Protein AF-A0A2W4MET9-F1 (afdb_monomer)

Solvent-accessible surface area (backbone atoms only — not comparable to full-atom values): 4661 Å² total; per-residue (Å²): 114,75,48,81,54,99,92,43,78,48,60,69,79,72,61,58,68,64,73,71,41,43,71,57,57,50,52,51,51,53,49,48,54,50,20,64,77,71,75,48,81,60,98,70,54,70,68,57,52,49,53,53,49,50,51,53,52,30,50,54,49,18,67,74,70,76,44,93,53,61,71,76,79,78,109

Foldseek 3Di:
DWDQDPVGIDDDPDPPPCVVCVVVVVVQVVQVVVCVVVVHDGPDDPVNVVVVVLVVVQVVVCVVVVHHGDSVVVD

Secondary structure (DSSP, 8-state):
-EEEETTEEEEPPPP-HHHHHHHHHHHHHHHHHHHHHHT---SS-HHHHHHHHHHHHHHHHHHHHTS---GGGG-

Mean predicted aligned error: 8.0 Å

Radius of gyration: 19.2 Å; Cα contacts (8 Å, |Δi|>4): 34; chains: 1; bounding box: 40×37×44 Å

pLDDT: mean 90.26, std 11.34, range [57.47, 98.62]

Structure (mmCIF, N/CA/C/O backbone):
data_AF-A0A2W4MET9-F1
#
_entry.id   AF-A0A2W4MET9-F1
#
loop_
_atom_site.group_PDB
_atom_site.id
_atom_site.type_symbol
_atom_site.label_atom_id
_atom_site.label_alt_id
_atom_site.label_comp_id
_atom_site.label_asym_id
_atom_site.label_entity_id
_atom_site.label_seq_id
_atom_site.pdbx_PDB_ins_code
_atom_site.Cartn_x
_atom_site.Cartn_y
_atom_site.Cartn_z
_atom_site.occupancy
_atom_site.B_iso_or_equiv
_atom_site.auth_seq_id
_atom_site.auth_comp_id
_atom_site.auth_asym_id
_atom_site.auth_atom_id
_atom_site.pdbx_PDB_model_num
ATOM 1 N N . MET A 1 1 ? 8.901 14.426 -18.451 1.00 57.47 1 MET A N 1
ATOM 2 C CA . MET A 1 1 ? 9.028 14.468 -19.923 1.00 57.47 1 MET A CA 1
ATOM 3 C C . MET A 1 1 ? 10.264 13.664 -20.273 1.00 57.47 1 MET A C 1
ATOM 5 O O . MET A 1 1 ? 11.289 13.909 -19.652 1.00 57.47 1 MET A O 1
ATOM 9 N N . VAL A 1 2 ? 10.153 12.678 -21.163 1.00 75.50 2 VAL A N 1
ATOM 10 C CA . VAL A 1 2 ? 11.309 11.896 -21.629 1.00 75.50 2 VAL A CA 1
ATOM 11 C C . VAL A 1 2 ? 11.751 12.477 -22.965 1.00 75.50 2 VAL A C 1
ATOM 13 O O . VAL A 1 2 ? 10.924 12.630 -23.863 1.00 75.50 2 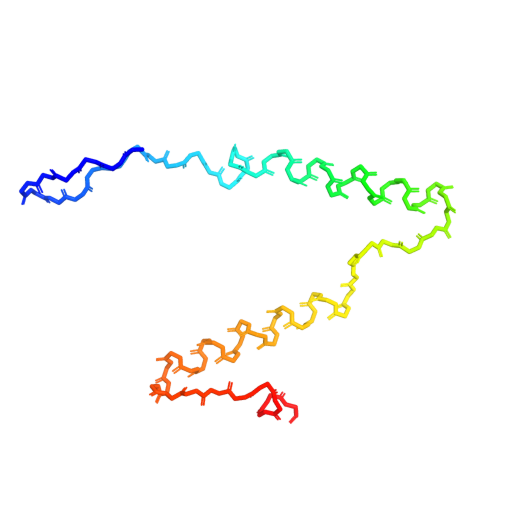VAL A O 1
ATOM 16 N N . LEU A 1 3 ? 13.032 12.813 -23.081 1.00 81.75 3 LEU A N 1
ATOM 17 C CA . LEU A 1 3 ? 13.674 13.217 -24.322 1.00 81.75 3 LEU A CA 1
ATOM 18 C C . LEU A 1 3 ? 14.465 12.022 -24.861 1.00 81.75 3 LEU A C 1
ATOM 20 O O . LEU A 1 3 ? 15.349 11.497 -24.187 1.00 81.75 3 LEU A O 1
ATOM 24 N N . LEU A 1 4 ? 14.138 11.580 -26.072 1.00 88.38 4 LEU A N 1
ATOM 25 C CA . LEU A 1 4 ? 14.871 10.514 -26.751 1.00 88.38 4 LEU A CA 1
ATOM 26 C C . LEU A 1 4 ? 16.006 11.135 -27.568 1.00 88.38 4 LEU A C 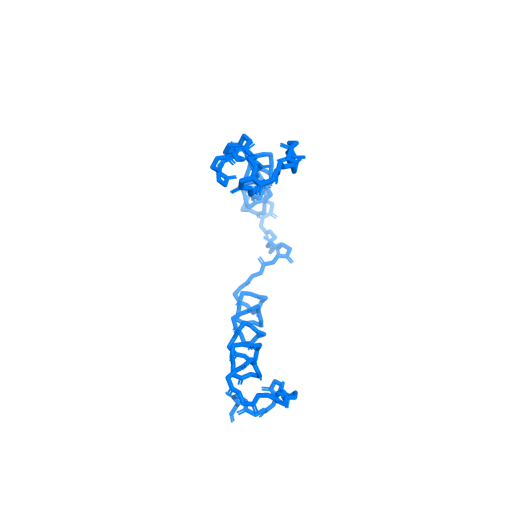1
ATOM 28 O O . LEU A 1 4 ? 15.756 11.959 -28.447 1.00 88.38 4 LEU A O 1
ATOM 32 N N . THR A 1 5 ? 17.245 10.737 -27.285 1.00 90.50 5 THR A N 1
ATOM 33 C CA . THR A 1 5 ? 18.432 11.106 -28.065 1.00 90.50 5 THR A CA 1
ATOM 34 C C . THR A 1 5 ? 19.094 9.849 -28.631 1.00 90.50 5 THR A C 1
ATOM 36 O O . THR A 1 5 ? 18.738 8.720 -28.291 1.00 90.50 5 THR A O 1
ATOM 39 N N . ARG A 1 6 ? 20.086 10.028 -29.511 1.00 88.50 6 ARG A N 1
ATOM 40 C CA . ARG A 1 6 ? 20.872 8.910 -30.058 1.00 88.50 6 ARG A CA 1
ATOM 41 C C . ARG A 1 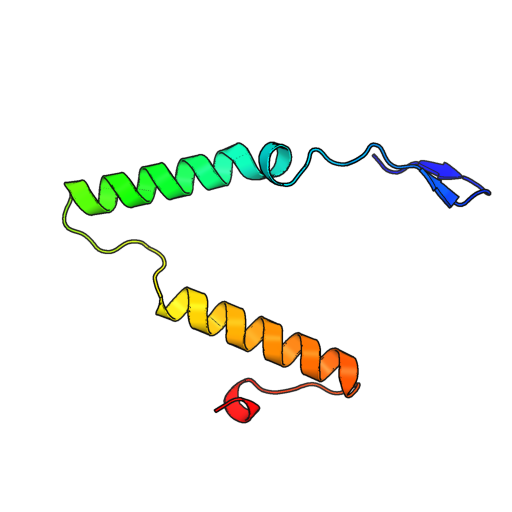6 ? 21.682 8.173 -28.975 1.00 88.50 6 ARG A C 1
ATOM 43 O O . ARG A 1 6 ? 22.042 7.020 -29.170 1.00 88.50 6 ARG A O 1
ATOM 50 N N . GLU A 1 7 ? 21.956 8.832 -27.853 1.00 87.31 7 GLU A N 1
ATOM 51 C CA . GLU A 1 7 ? 22.734 8.299 -26.726 1.00 87.31 7 GLU A CA 1
ATOM 52 C C . GLU A 1 7 ? 21.851 7.569 -25.699 1.00 87.31 7 GLU A C 1
ATOM 54 O O . GLU A 1 7 ? 22.369 6.883 -24.822 1.00 87.31 7 GLU A O 1
ATOM 59 N N . GLY A 1 8 ? 20.522 7.681 -25.816 1.00 83.19 8 GLY A N 1
ATOM 60 C CA . GLY A 1 8 ? 19.559 7.011 -24.948 1.00 83.19 8 GLY A CA 1
ATOM 61 C C . GLY A 1 8 ? 18.359 7.887 -24.592 1.00 83.19 8 GLY A C 1
ATOM 62 O O . GLY A 1 8 ? 18.092 8.917 -25.211 1.00 83.19 8 GLY A O 1
ATOM 63 N N . ALA A 1 9 ? 17.604 7.462 -23.581 1.00 84.31 9 ALA A N 1
ATOM 64 C CA . ALA A 1 9 ? 16.506 8.245 -23.030 1.00 84.31 9 ALA A CA 1
ATOM 65 C C . ALA A 1 9 ? 17.013 9.116 -21.874 1.00 84.31 9 ALA A C 1
ATOM 67 O O . ALA A 1 9 ? 17.486 8.601 -20.862 1.00 84.31 9 ALA A O 1
ATOM 68 N N . LEU A 1 10 ? 16.870 10.432 -22.010 1.00 76.75 10 LEU A N 1
ATOM 69 C CA . LEU A 1 10 ? 17.075 11.386 -20.927 1.00 76.75 10 LEU A CA 1
ATOM 70 C C . LEU A 1 10 ? 15.717 11.709 -20.306 1.00 76.75 10 LEU A C 1
ATOM 72 O O . LEU A 1 10 ? 14.777 12.109 -20.993 1.00 76.75 10 LEU A O 1
ATOM 76 N N . SER A 1 11 ? 15.602 11.530 -18.997 1.00 72.69 11 SER A N 1
ATOM 77 C CA . SER A 1 11 ? 14.409 11.889 -18.237 1.00 72.69 11 SER A CA 1
ATOM 78 C C . SER A 1 11 ? 14.816 12.760 -17.066 1.00 72.69 11 SER A C 1
ATOM 80 O O . SER A 1 11 ? 15.752 12.423 -16.346 1.00 72.69 11 SER A O 1
ATOM 82 N N . GLU A 1 12 ? 14.043 13.816 -16.822 1.00 67.75 12 GLU A N 1
ATOM 83 C CA . GLU A 1 12 ? 13.959 14.400 -15.482 1.00 67.75 12 GLU A CA 1
ATOM 84 C C . GLU A 1 12 ? 13.642 13.265 -14.494 1.00 67.75 12 GLU A C 1
ATOM 86 O O . GLU A 1 12 ? 12.708 12.490 -14.766 1.00 67.75 12 GLU A O 1
ATOM 91 N N . PRO A 1 13 ? 14.393 13.108 -13.388 1.00 65.62 13 PRO A N 1
ATOM 92 C CA . PRO A 1 13 ? 14.030 12.162 -12.348 1.00 65.62 13 PRO A CA 1
ATOM 93 C C . PRO A 1 13 ? 12.609 12.499 -11.908 1.00 65.62 13 PRO A C 1
ATOM 95 O O . PRO A 1 13 ? 12.342 13.607 -11.441 1.00 65.62 13 PRO A O 1
ATOM 98 N N . ALA A 1 14 ? 11.669 11.571 -12.103 1.00 61.88 14 ALA A N 1
ATOM 99 C CA . ALA A 1 14 ? 10.332 11.770 -11.571 1.00 61.88 14 ALA A CA 1
ATOM 100 C C . ALA A 1 14 ? 10.478 12.047 -10.067 1.00 61.88 14 ALA A C 1
ATOM 102 O O . ALA A 1 14 ? 11.260 11.341 -9.417 1.00 61.88 14 ALA A O 1
ATOM 103 N N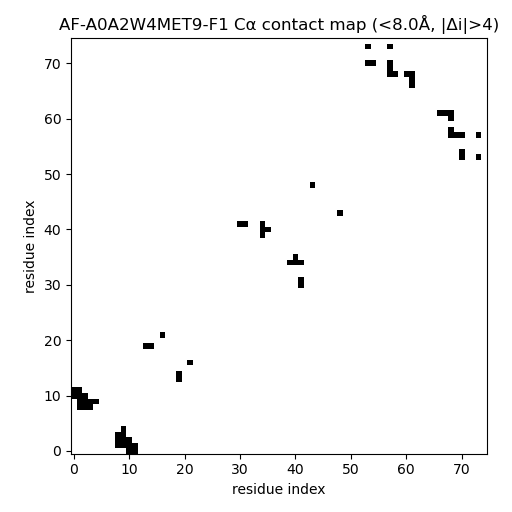 . PRO A 1 15 ? 9.774 13.051 -9.507 1.00 62.41 15 PRO A N 1
ATOM 104 C CA . PRO A 1 15 ? 9.823 13.275 -8.077 1.00 62.41 15 PRO A CA 1
ATOM 105 C C . PRO A 1 15 ? 9.541 11.942 -7.389 1.00 62.41 15 PRO A C 1
ATOM 107 O O . PRO A 1 15 ? 8.598 11.234 -7.761 1.00 62.41 15 PRO A O 1
ATOM 110 N N . TYR A 1 16 ? 10.427 11.585 -6.455 1.00 66.44 16 TYR A N 1
ATOM 111 C CA . TYR A 1 16 ? 10.367 10.365 -5.654 1.00 66.44 16 TYR A CA 1
ATOM 112 C C . TYR A 1 16 ? 8.920 10.098 -5.217 1.00 66.44 16 TYR A C 1
ATOM 114 O O . TYR A 1 16 ? 8.186 11.058 -5.011 1.00 66.44 16 TYR A O 1
ATOM 122 N N . ILE A 1 17 ? 8.501 8.834 -5.076 1.00 65.44 17 ILE A N 1
ATOM 123 C CA . ILE A 1 17 ? 7.107 8.381 -4.835 1.00 65.44 17 ILE A CA 1
ATOM 124 C C . ILE A 1 17 ? 6.259 9.366 -3.998 1.00 65.44 17 ILE A C 1
ATOM 126 O O . ILE A 1 17 ? 5.138 9.697 -4.375 1.00 65.44 17 ILE A O 1
ATOM 130 N N . GLN A 1 18 ? 6.833 9.905 -2.921 1.00 62.22 18 GLN A N 1
ATOM 131 C CA . GLN A 1 18 ? 6.282 10.962 -2.062 1.00 62.22 18 GLN A CA 1
ATOM 132 C C . GLN A 1 18 ? 5.749 12.202 -2.820 1.00 62.22 18 GLN A C 1
ATOM 134 O O . GLN A 1 18 ? 4.632 12.646 -2.575 1.00 62.22 18 GLN A O 1
ATOM 139 N N . GLY A 1 19 ? 6.509 12.758 -3.767 1.00 72.00 19 GLY A N 1
ATOM 140 C CA . GLY A 1 19 ? 6.112 13.922 -4.565 1.00 72.00 19 GLY A CA 1
ATOM 141 C C . GLY A 1 19 ? 5.090 13.602 -5.659 1.00 72.00 19 GLY A C 1
ATOM 142 O O . GLY A 1 19 ? 4.306 14.470 -6.031 1.00 72.00 19 GLY A O 1
ATOM 143 N N . ARG A 1 20 ? 5.043 12.354 -6.145 1.00 79.69 20 ARG A N 1
ATOM 144 C CA . ARG A 1 20 ? 4.048 11.918 -7.141 1.00 79.69 20 ARG A CA 1
ATOM 145 C C . ARG A 1 20 ? 2.705 11.541 -6.512 1.00 79.69 20 ARG A C 1
ATOM 147 O O . ARG A 1 20 ? 1.664 11.817 -7.099 1.00 79.69 20 ARG A O 1
ATOM 154 N N . PHE A 1 21 ? 2.727 10.910 -5.339 1.00 86.12 21 PHE A N 1
ATOM 155 C CA . PHE A 1 21 ? 1.547 10.327 -4.692 1.00 86.12 21 PHE A CA 1
ATOM 156 C C . PHE A 1 21 ? 1.157 11.011 -3.376 1.00 86.12 21 PHE A C 1
ATOM 158 O O . PHE A 1 21 ? 0.243 10.546 -2.701 1.00 86.12 21 PHE A O 1
ATOM 165 N N . GLY A 1 22 ? 1.788 12.132 -3.019 1.00 89.56 22 GLY A N 1
ATOM 166 C CA . GLY A 1 22 ? 1.485 12.892 -1.801 1.00 89.56 22 GLY A CA 1
ATOM 167 C C . GLY A 1 22 ? -0.014 13.131 -1.558 1.00 89.56 22 GLY A C 1
ATOM 168 O O . GLY A 1 22 ? -0.494 12.821 -0.466 1.00 89.56 22 GLY A O 1
ATOM 169 N N . PRO A 1 23 ? -0.798 13.588 -2.559 1.00 91.81 23 PRO A N 1
ATOM 170 C CA . PRO A 1 23 ? -2.246 13.733 -2.405 1.00 91.81 23 PRO A CA 1
ATOM 171 C C . PRO A 1 23 ? -2.975 12.425 -2.065 1.00 91.81 23 PRO A C 1
ATOM 173 O O . PRO A 1 23 ? -3.913 12.453 -1.274 1.00 91.81 23 PRO A O 1
ATOM 176 N N . ALA A 1 24 ? -2.537 11.290 -2.616 1.00 92.38 24 ALA A N 1
ATOM 177 C CA . ALA A 1 24 ? -3.145 9.986 -2.360 1.00 92.38 24 ALA A CA 1
ATOM 178 C C . ALA A 1 24 ? -2.845 9.485 -0.939 1.00 92.38 24 ALA A C 1
ATOM 180 O O . ALA A 1 24 ? -3.754 9.020 -0.257 1.00 92.38 24 ALA A O 1
ATOM 181 N N . TYR A 1 25 ? -1.606 9.640 -0.459 1.00 90.81 25 TYR A N 1
ATOM 182 C CA . TYR A 1 25 ? -1.257 9.295 0.924 1.00 90.81 25 TYR A CA 1
ATOM 183 C C . TYR A 1 25 ? -2.018 10.147 1.935 1.00 90.81 25 TYR A C 1
ATOM 185 O O . TYR A 1 25 ? -2.530 9.625 2.924 1.00 90.81 25 TYR A O 1
ATOM 193 N N . ARG A 1 26 ? -2.151 11.452 1.668 1.00 94.12 26 ARG A N 1
ATOM 194 C CA . ARG A 1 26 ? -2.969 12.331 2.505 1.00 94.12 26 ARG A CA 1
ATOM 195 C C . ARG A 1 26 ? -4.423 11.856 2.554 1.00 94.12 26 ARG A C 1
ATOM 197 O O . ARG A 1 26 ? -4.940 11.659 3.647 1.00 94.12 26 ARG A O 1
ATOM 204 N N . ALA A 1 27 ? -5.037 11.598 1.399 1.00 95.56 27 ALA A N 1
ATOM 205 C CA . ALA A 1 27 ? -6.420 11.125 1.330 1.00 95.56 27 ALA A CA 1
ATOM 206 C C . ALA A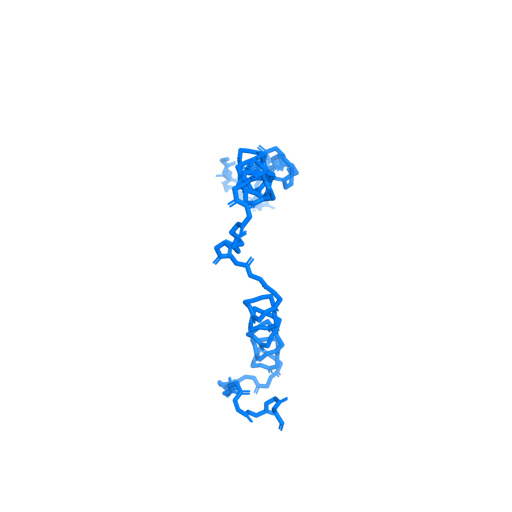 1 27 ? -6.620 9.779 2.054 1.00 95.56 27 ALA A C 1
ATOM 208 O O . ALA A 1 27 ? -7.626 9.580 2.731 1.00 95.56 27 ALA A O 1
ATOM 209 N N . GLN A 1 28 ? -5.649 8.865 1.959 1.00 95.06 28 GLN A N 1
ATOM 210 C CA . GLN A 1 28 ? -5.674 7.589 2.677 1.00 95.06 28 GLN A CA 1
ATOM 211 C C . GLN A 1 28 ? -5.702 7.789 4.200 1.00 95.06 28 GLN A C 1
ATOM 213 O O . GLN A 1 28 ? -6.505 7.156 4.886 1.00 95.06 28 GLN A O 1
ATOM 218 N N . ILE A 1 29 ? -4.844 8.668 4.727 1.00 95.94 29 ILE A N 1
ATOM 219 C CA . ILE A 1 29 ? -4.767 8.956 6.166 1.00 95.94 29 ILE A CA 1
ATOM 220 C C . ILE A 1 29 ? -6.036 9.673 6.642 1.00 95.94 29 ILE A C 1
ATOM 222 O O . ILE A 1 29 ? -6.608 9.278 7.656 1.00 95.94 29 ILE A O 1
ATOM 226 N N . GLU A 1 30 ? -6.506 10.681 5.902 1.00 97.75 30 GLU A N 1
ATOM 227 C CA . GLU A 1 30 ? -7.753 11.402 6.197 1.00 97.75 30 GLU A CA 1
ATOM 228 C C . GLU A 1 30 ? -8.946 10.437 6.268 1.00 97.75 30 GLU A C 1
ATOM 230 O O . GLU A 1 30 ? -9.712 10.465 7.233 1.00 97.75 30 GLU A O 1
ATOM 235 N N . HIS A 1 31 ? -9.061 9.519 5.302 1.00 97.69 31 HIS A N 1
ATOM 236 C CA . HIS A 1 31 ? -10.103 8.492 5.302 1.00 97.69 31 HIS A CA 1
ATOM 237 C C . HIS A 1 31 ? -10.000 7.570 6.513 1.00 97.69 31 HIS A C 1
ATOM 239 O O . HIS A 1 31 ? -11.010 7.295 7.159 1.00 97.69 31 HIS A O 1
ATOM 245 N N . PHE A 1 32 ? -8.799 7.089 6.835 1.00 97.12 32 PHE A N 1
ATOM 246 C CA . PHE A 1 32 ? -8.593 6.202 7.976 1.00 97.12 32 PHE A CA 1
ATOM 247 C C . PHE A 1 32 ? -8.997 6.872 9.295 1.00 97.12 32 PHE A C 1
ATOM 249 O O . PHE A 1 32 ? -9.741 6.285 10.078 1.00 97.12 32 PHE A O 1
ATOM 256 N N . VAL A 1 33 ? -8.589 8.125 9.511 1.00 98.19 33 VAL A N 1
ATOM 257 C CA . VAL A 1 33 ? -8.965 8.902 10.702 1.00 98.19 33 VAL A CA 1
ATOM 258 C C . VAL A 1 33 ? -10.480 9.122 10.771 1.00 98.19 33 VAL A C 1
ATOM 260 O O . VAL A 1 33 ? -11.069 8.939 11.837 1.00 98.19 33 VAL A O 1
ATOM 263 N N . ALA A 1 34 ? -11.137 9.433 9.649 1.00 98.44 34 ALA A N 1
ATOM 264 C CA . ALA A 1 34 ? -12.596 9.554 9.603 1.00 98.44 34 ALA A CA 1
ATOM 265 C C . ALA A 1 34 ? -13.298 8.238 9.986 1.00 98.44 34 ALA A C 1
ATOM 267 O O . ALA A 1 34 ? -14.238 8.246 10.777 1.00 98.44 34 ALA A O 1
ATOM 268 N N . CYS A 1 35 ? -12.798 7.092 9.504 1.00 98.38 35 CYS A N 1
ATOM 269 C CA . CYS A 1 35 ? -13.328 5.774 9.873 1.00 98.38 35 CYS A CA 1
ATOM 270 C C . CYS A 1 35 ? -13.274 5.526 11.383 1.00 98.38 35 CYS A C 1
ATOM 272 O O . CY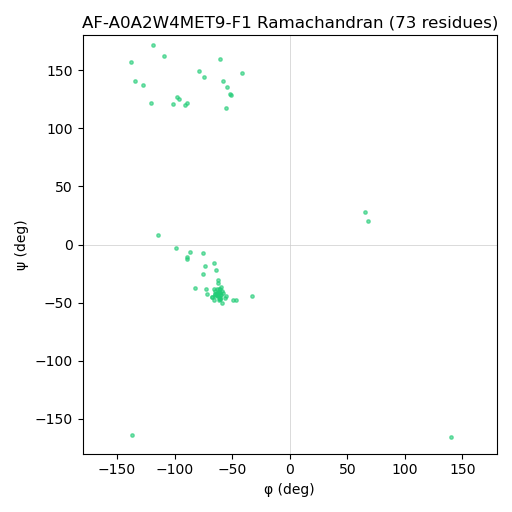S A 1 35 ? -14.235 5.011 11.952 1.00 98.38 35 CYS A O 1
ATOM 274 N N . LEU A 1 36 ? -12.166 5.914 12.026 1.00 97.62 36 LEU A N 1
ATOM 275 C CA . LEU A 1 36 ? -11.990 5.779 13.472 1.00 97.62 36 LEU A CA 1
ATOM 276 C C . LEU A 1 36 ? -12.983 6.645 14.251 1.00 97.62 36 LEU A C 1
ATOM 278 O O . LEU A 1 36 ? -13.588 6.160 15.203 1.00 97.62 36 LEU A O 1
ATOM 282 N N . HIS A 1 37 ? -13.176 7.901 13.840 1.00 98.50 37 HIS A N 1
ATOM 283 C CA . HIS A 1 37 ? -14.134 8.802 14.486 1.00 98.50 37 HIS A CA 1
ATOM 284 C C . HIS A 1 37 ? -15.587 8.346 14.323 1.00 98.50 37 HIS A C 1
ATOM 286 O O . HIS A 1 37 ? -16.377 8.471 15.255 1.00 98.50 37 HIS A O 1
ATOM 292 N N . GLU A 1 38 ? -15.935 7.816 13.153 1.00 98.25 38 GLU A N 1
ATOM 293 C CA . GLU A 1 38 ? -17.295 7.384 12.817 1.00 98.25 38 GLU A CA 1
ATOM 294 C C . GLU A 1 38 ? -17.595 5.939 13.253 1.00 98.25 38 GLU A C 1
ATOM 296 O O . GLU A 1 38 ? -18.728 5.481 13.126 1.00 98.25 38 GLU A O 1
ATOM 301 N N . GLY A 1 39 ? -16.595 5.201 13.749 1.00 97.75 39 GLY A N 1
ATOM 302 C CA . GLY A 1 39 ? -16.750 3.803 14.156 1.00 97.75 39 GLY A CA 1
ATOM 303 C C . GLY A 1 39 ? -17.073 2.853 12.996 1.00 97.75 39 GLY A C 1
ATOM 304 O O . GLY A 1 39 ? -17.724 1.830 13.202 1.00 97.75 39 GLY A O 1
ATOM 305 N N . ARG A 1 40 ? -16.637 3.177 11.772 1.00 97.56 40 ARG A N 1
ATOM 306 C CA . ARG A 1 40 ? -16.863 2.358 10.569 1.00 97.56 40 ARG A CA 1
ATOM 307 C C . ARG A 1 40 ? -15.580 1.703 10.073 1.00 97.56 40 ARG A C 1
ATOM 309 O O . ARG A 1 40 ? -14.476 2.136 10.389 1.00 97.56 40 ARG A O 1
ATOM 316 N N . GLN A 1 41 ? -15.724 0.673 9.244 1.00 96.44 41 GLN A N 1
ATOM 317 C CA . GLN A 1 41 ? -14.575 0.034 8.606 1.00 96.44 41 GLN A CA 1
ATOM 318 C C . GLN A 1 41 ? -14.002 0.910 7.472 1.00 96.44 41 GLN A C 1
ATOM 320 O O . GLN A 1 41 ? -14.765 1.577 6.758 1.00 96.44 41 GLN A O 1
ATOM 325 N N . PRO A 1 42 ? -12.669 0.917 7.280 1.00 96.56 42 PRO A N 1
ATOM 326 C CA . PRO A 1 42 ? -12.045 1.494 6.095 1.00 96.56 42 PRO A CA 1
ATOM 327 C C . PRO A 1 42 ? -12.503 0.804 4.805 1.00 96.56 42 PRO A C 1
ATOM 329 O O . PRO A 1 42 ? -12.976 -0.326 4.822 1.00 96.56 42 PRO A O 1
ATOM 332 N N . ALA A 1 43 ? -12.345 1.493 3.670 1.00 94.56 43 ALA A N 1
ATOM 333 C CA . ALA A 1 43 ? -12.776 0.980 2.368 1.00 94.56 43 ALA A CA 1
ATOM 334 C C . ALA A 1 43 ? -11.861 -0.140 1.846 1.00 94.56 43 ALA A C 1
ATOM 336 O O . ALA A 1 43 ? -12.255 -0.876 0.952 1.00 94.56 43 ALA A O 1
ATOM 337 N N . VAL A 1 44 ? -10.648 -0.235 2.396 1.00 94.19 44 VAL A N 1
ATOM 338 C CA . VAL A 1 44 ? -9.665 -1.282 2.118 1.00 94.19 44 VAL A CA 1
ATOM 339 C C . VAL A 1 44 ? -9.078 -1.772 3.438 1.00 94.19 44 VAL A C 1
ATOM 341 O O . VAL A 1 44 ? -8.829 -0.968 4.342 1.00 94.19 44 VAL A O 1
ATOM 344 N N . GLY A 1 45 ? -8.859 -3.076 3.558 1.00 94.06 45 GLY A N 1
ATOM 345 C CA . GLY A 1 45 ? -8.350 -3.730 4.759 1.00 94.06 45 GLY A CA 1
ATOM 346 C C . GLY A 1 45 ? -7.289 -4.789 4.469 1.00 94.06 45 GLY A C 1
ATOM 347 O O . GLY A 1 45 ? -6.703 -4.852 3.390 1.00 94.06 45 GLY A O 1
ATOM 348 N N . GLY A 1 46 ? -7.028 -5.643 5.461 1.00 95.44 46 GLY A N 1
ATOM 349 C CA . GLY A 1 46 ? -5.995 -6.679 5.356 1.00 95.44 46 GLY A CA 1
ATOM 350 C C . GLY A 1 46 ? -6.259 -7.707 4.252 1.00 95.44 46 GLY A C 1
ATOM 351 O O . GLY A 1 46 ? -5.314 -8.174 3.626 1.00 95.44 46 GLY A O 1
ATOM 352 N N . ALA A 1 47 ? -7.528 -8.022 3.974 1.00 96.12 47 ALA A N 1
ATOM 353 C CA . ALA A 1 47 ? -7.896 -8.941 2.897 1.00 96.12 47 ALA A CA 1
ATOM 354 C C . ALA A 1 47 ? -7.526 -8.380 1.513 1.00 96.12 47 ALA A C 1
ATOM 356 O O . ALA A 1 47 ? -6.951 -9.098 0.699 1.00 96.12 47 ALA A O 1
ATOM 357 N N . ASP A 1 48 ? -7.771 -7.087 1.277 1.00 96.94 48 ASP A N 1
ATOM 358 C CA . ASP A 1 48 ? -7.378 -6.416 0.032 1.00 96.94 48 ASP A CA 1
ATOM 359 C C . ASP A 1 48 ? -5.853 -6.377 -0.119 1.00 96.94 48 ASP A C 1
ATOM 361 O O . ASP A 1 48 ? -5.319 -6.608 -1.204 1.00 96.94 48 ASP A O 1
ATOM 365 N N . ALA A 1 49 ? -5.140 -6.132 0.986 1.00 95.56 49 ALA A N 1
ATOM 366 C CA . ALA A 1 49 ? -3.682 -6.153 1.002 1.00 95.56 49 ALA A CA 1
ATOM 367 C C . ALA A 1 49 ? -3.128 -7.549 0.676 1.00 95.56 49 ALA A C 1
ATOM 369 O O . ALA A 1 49 ? -2.204 -7.663 -0.129 1.00 95.56 49 ALA A O 1
ATOM 370 N N . LEU A 1 50 ? -3.704 -8.608 1.252 1.00 96.25 50 LEU A N 1
ATOM 371 C CA . LEU A 1 50 ? -3.312 -9.985 0.956 1.00 96.25 50 LEU A CA 1
ATOM 372 C C . LEU A 1 50 ? -3.544 -10.323 -0.520 1.00 96.25 50 LEU A C 1
ATOM 374 O O . LEU A 1 50 ? -2.622 -10.799 -1.176 1.00 96.25 50 LEU A O 1
ATOM 378 N N . ALA A 1 51 ? -4.720 -9.997 -1.062 1.00 96.62 51 ALA A N 1
ATOM 379 C CA . ALA A 1 51 ? -5.027 -10.223 -2.473 1.00 96.62 51 ALA A CA 1
ATOM 380 C C . ALA A 1 51 ? -4.037 -9.494 -3.403 1.00 96.62 51 ALA A C 1
ATOM 382 O O . ALA A 1 51 ? -3.576 -10.057 -4.395 1.00 96.62 51 ALA A O 1
ATOM 383 N N . ALA A 1 52 ? -3.646 -8.258 -3.068 1.00 97.12 52 ALA A N 1
ATOM 384 C CA . ALA A 1 52 ? -2.635 -7.521 -3.827 1.00 97.12 52 ALA A CA 1
ATOM 385 C C . ALA A 1 52 ? -1.258 -8.213 -3.806 1.00 97.12 52 ALA A C 1
ATOM 387 O O . ALA A 1 52 ? -0.567 -8.243 -4.829 1.00 97.12 52 ALA A O 1
ATOM 388 N N . ILE A 1 53 ? -0.867 -8.798 -2.668 1.00 97.31 53 ILE A N 1
ATOM 389 C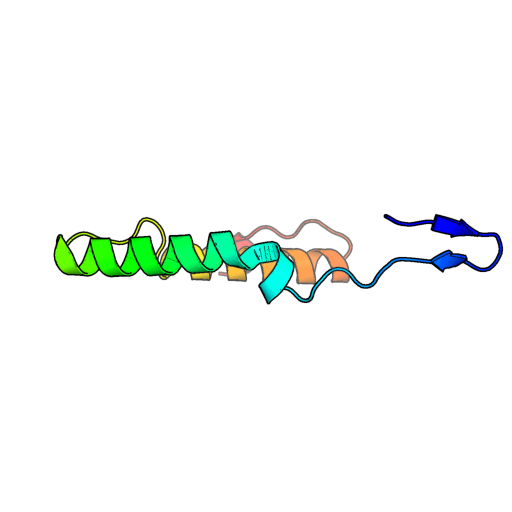 CA . ILE A 1 53 ? 0.371 -9.579 -2.552 1.00 97.31 53 ILE A CA 1
ATOM 390 C C . ILE A 1 53 ? 0.288 -10.874 -3.364 1.00 97.31 53 ILE A C 1
ATOM 392 O O . ILE A 1 53 ? 1.222 -11.164 -4.110 1.00 97.31 53 ILE A O 1
ATOM 396 N N . GLU A 1 54 ? -0.818 -11.618 -3.286 1.00 97.62 54 GLU A N 1
ATOM 397 C CA . GLU A 1 54 ? -1.036 -12.834 -4.084 1.00 97.62 54 GLU A CA 1
ATOM 398 C C . GLU A 1 54 ? -0.895 -12.543 -5.587 1.00 97.62 54 GLU A C 1
ATOM 400 O O . GLU A 1 54 ? -0.182 -13.254 -6.298 1.00 97.62 54 GLU A O 1
ATOM 405 N N . ILE A 1 55 ? -1.478 -11.437 -6.065 1.00 98.19 55 ILE A N 1
ATOM 406 C CA . ILE A 1 55 ? -1.331 -10.982 -7.456 1.00 98.19 55 ILE A CA 1
ATOM 407 C C . ILE A 1 55 ? 0.138 -10.700 -7.795 1.00 98.19 55 ILE A C 1
ATOM 409 O O . ILE A 1 55 ? 0.626 -11.145 -8.835 1.00 98.19 55 ILE A O 1
ATOM 413 N N . GLY A 1 56 ? 0.861 -9.983 -6.929 1.00 98.12 56 GLY A N 1
ATOM 414 C CA . GLY A 1 56 ? 2.277 -9.672 -7.143 1.00 98.12 56 GLY A CA 1
ATOM 415 C C . GLY A 1 56 ? 3.161 -10.921 -7.212 1.00 98.12 56 GLY A C 1
ATOM 416 O O . GLY A 1 56 ? 4.043 -11.017 -8.071 1.00 98.12 56 GLY A O 1
ATOM 417 N N . VAL A 1 57 ? 2.896 -11.908 -6.353 1.00 98.31 57 VAL A N 1
ATOM 418 C CA . VAL A 1 57 ? 3.597 -13.198 -6.346 1.00 98.31 57 VAL A CA 1
ATOM 419 C C . VAL A 1 57 ? 3.296 -13.986 -7.621 1.00 98.31 57 VAL A C 1
ATOM 421 O O . VAL A 1 57 ? 4.231 -14.437 -8.287 1.00 98.31 57 VAL A O 1
ATOM 424 N N . ALA A 1 58 ? 2.023 -14.104 -8.014 1.00 98.44 58 ALA A N 1
ATOM 425 C CA . ALA A 1 58 ? 1.632 -14.798 -9.240 1.00 98.44 58 ALA A CA 1
ATOM 426 C C . ALA A 1 58 ? 2.251 -14.148 -10.486 1.00 98.44 58 ALA A C 1
ATOM 428 O O . ALA A 1 58 ? 2.790 -14.849 -11.341 1.00 98.44 58 ALA A O 1
ATOM 429 N N . ALA A 1 59 ? 2.248 -12.815 -10.569 1.00 98.50 59 ALA A N 1
ATOM 430 C CA . ALA A 1 59 ? 2.864 -12.077 -11.669 1.00 98.50 59 ALA A CA 1
ATOM 431 C C . ALA A 1 59 ? 4.383 -12.302 -11.736 1.00 98.50 59 ALA A C 1
ATOM 433 O O . ALA A 1 59 ? 4.928 -12.548 -12.812 1.00 98.50 59 ALA A O 1
ATOM 434 N N . THR A 1 60 ? 5.061 -12.279 -10.585 1.00 98.38 60 THR A N 1
ATOM 435 C CA . THR A 1 60 ? 6.504 -12.554 -10.495 1.00 98.38 60 THR A CA 1
ATOM 436 C C . THR A 1 60 ? 6.823 -13.968 -10.975 1.00 98.38 60 THR A C 1
ATOM 438 O O . THR A 1 60 ? 7.738 -14.169 -11.774 1.00 98.38 60 THR A O 1
ATOM 441 N N . ARG A 1 61 ? 6.032 -14.953 -10.539 1.00 98.31 61 ARG A N 1
ATOM 442 C CA . ARG A 1 61 ? 6.178 -16.349 -10.955 1.00 98.31 61 ARG A CA 1
ATOM 443 C C . ARG A 1 61 ? 5.892 -16.532 -12.445 1.00 98.31 61 ARG A C 1
ATOM 445 O O . ARG A 1 61 ? 6.653 -17.199 -1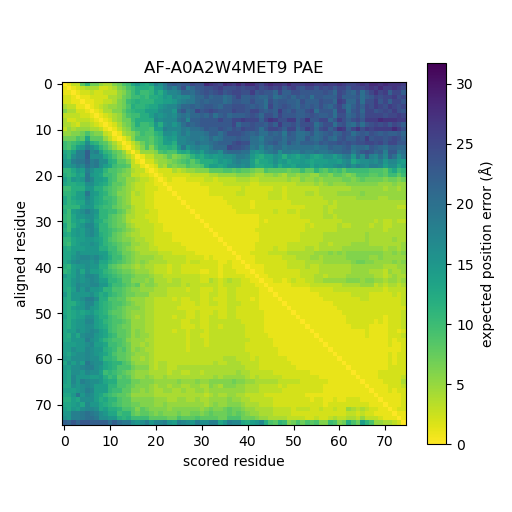3.134 1.00 98.31 61 ARG A O 1
ATOM 452 N N . SER A 1 62 ? 4.854 -15.881 -12.960 1.00 98.62 62 SER A N 1
ATOM 453 C CA . SER A 1 62 ? 4.505 -15.891 -14.381 1.00 98.62 62 SER A CA 1
ATOM 454 C C . SER A 1 62 ? 5.629 -15.334 -15.257 1.00 98.62 62 SER A C 1
ATOM 456 O O . SER A 1 62 ? 5.984 -15.950 -16.262 1.00 98.62 62 SER A O 1
ATOM 458 N N . ALA A 1 63 ? 6.245 -14.223 -14.844 1.00 98.56 63 ALA A N 1
ATOM 459 C CA . ALA A 1 63 ? 7.397 -13.648 -15.533 1.00 98.56 63 ALA A CA 1
ATOM 460 C C . ALA A 1 63 ? 8.603 -14.603 -15.561 1.00 98.56 63 ALA A C 1
ATOM 462 O O . ALA A 1 63 ? 9.290 -14.681 -16.577 1.00 98.56 63 ALA A O 1
ATOM 463 N N . ALA A 1 64 ? 8.845 -15.345 -14.475 1.00 98.44 64 ALA A N 1
ATOM 464 C CA . ALA A 1 64 ? 9.926 -16.329 -14.401 1.00 98.44 64 ALA A CA 1
ATOM 465 C C . ALA A 1 64 ? 9.652 -17.593 -15.237 1.00 98.44 64 ALA A C 1
ATOM 467 O O . ALA A 1 64 ? 10.568 -18.133 -15.851 1.00 98.44 64 ALA A O 1
ATOM 468 N N . GLU A 1 65 ? 8.405 -18.070 -15.266 1.00 97.94 65 GLU A N 1
ATOM 469 C CA . GLU A 1 65 ? 8.028 -19.322 -15.937 1.00 97.94 65 GLU A CA 1
ATOM 470 C C . GLU A 1 65 ? 7.634 -19.137 -17.413 1.00 97.94 65 GLU A C 1
ATOM 472 O O . GLU A 1 65 ? 7.505 -20.118 -18.143 1.00 97.94 65 GLU A O 1
ATOM 477 N N . GLY A 1 66 ? 7.414 -17.901 -17.870 1.00 98.31 66 GLY A N 1
ATOM 478 C CA . GLY A 1 66 ? 6.989 -17.616 -19.244 1.00 98.31 66 GLY A CA 1
ATOM 479 C C . GLY A 1 66 ? 5.572 -18.104 -19.571 1.00 98.31 66 GLY A C 1
ATOM 480 O O . GLY A 1 66 ? 5.232 -18.266 -20.743 1.00 98.31 66 GLY A O 1
ATOM 481 N N . ARG A 1 67 ? 4.735 -18.340 -18.553 1.00 98.38 67 ARG A N 1
ATOM 482 C CA . ARG A 1 67 ? 3.332 -18.762 -18.692 1.00 98.38 67 ARG A CA 1
ATOM 483 C C . ARG A 1 67 ? 2.429 -18.013 -17.712 1.00 98.38 67 ARG A C 1
ATOM 485 O O . ARG A 1 67 ? 2.913 -17.582 -16.664 1.00 98.38 67 ARG A O 1
ATOM 492 N N . PRO A 1 68 ? 1.120 -17.900 -17.978 1.00 97.94 68 PRO A N 1
ATOM 493 C CA . PRO A 1 68 ? 0.165 -17.456 -16.967 1.00 97.94 68 PRO A CA 1
ATOM 494 C C . PRO A 1 68 ? 0.189 -18.363 -15.724 1.00 97.94 68 PRO A C 1
ATOM 496 O O . PRO A 1 68 ? 0.294 -19.587 -15.848 1.00 97.94 68 PRO A O 1
ATOM 499 N N . VAL A 1 69 ? 0.072 -17.750 -14.543 1.00 98.44 69 VAL A N 1
ATOM 500 C CA . VAL A 1 69 ? -0.060 -18.420 -13.238 1.00 98.44 69 VAL A CA 1
ATOM 501 C C . VAL A 1 69 ? -1.376 -17.967 -12.612 1.00 98.44 69 VAL A C 1
ATOM 503 O O . VAL A 1 69 ? -1.595 -16.765 -12.447 1.00 98.44 69 VAL A O 1
ATOM 506 N N . ALA A 1 70 ? -2.262 -18.909 -12.298 1.00 97.56 70 ALA A N 1
ATOM 507 C CA . ALA A 1 70 ? -3.532 -18.621 -11.638 1.00 97.56 70 ALA A CA 1
ATOM 508 C C . ALA A 1 70 ? -3.330 -18.395 -10.131 1.00 97.56 70 ALA A C 1
ATOM 510 O O . ALA A 1 70 ? -2.453 -19.000 -9.519 1.00 97.56 70 ALA A O 1
ATOM 511 N N . LEU A 1 71 ? -4.168 -17.557 -9.508 1.00 96.50 71 LEU A N 1
ATOM 512 C CA . LEU A 1 71 ? -4.071 -17.279 -8.064 1.00 96.50 71 LEU A CA 1
ATOM 513 C C . LEU A 1 71 ? -4.308 -18.529 -7.204 1.00 96.50 71 LEU A C 1
ATOM 515 O O . LEU A 1 71 ? -3.700 -18.668 -6.148 1.00 96.50 71 LEU A O 1
ATOM 519 N N . ASP A 1 72 ? -5.131 -19.464 -7.678 1.00 95.94 72 ASP A N 1
ATOM 520 C CA . ASP A 1 72 ? -5.385 -20.734 -6.989 1.00 95.94 72 ASP A CA 1
ATOM 521 C C . ASP A 1 72 ? -4.144 -21.643 -6.925 1.00 95.94 72 ASP A C 1
ATOM 523 O O . ASP A 1 72 ? -4.106 -22.550 -6.103 1.00 95.94 72 ASP A O 1
ATOM 527 N N . GLU A 1 73 ? -3.102 -21.387 -7.727 1.00 95.44 73 GLU A N 1
ATOM 528 C CA . GLU A 1 73 ? -1.815 -22.097 -7.634 1.00 95.44 73 GLU A CA 1
ATOM 529 C C . GLU A 1 73 ? -0.954 -21.642 -6.436 1.00 95.44 73 GLU A C 1
ATOM 531 O O . GLU A 1 73 ? 0.114 -22.215 -6.207 1.00 95.44 73 GLU A O 1
ATOM 536 N N . LEU A 1 74 ? -1.356 -20.585 -5.716 1.00 89.62 74 LEU A N 1
ATOM 537 C CA . LEU A 1 74 ? -0.647 -20.051 -4.542 1.00 89.62 74 LEU A CA 1
ATOM 538 C C . LEU A 1 74 ? -1.237 -20.517 -3.200 1.00 89.62 74 LEU A C 1
ATOM 540 O O . LEU A 1 74 ? -0.707 -20.139 -2.155 1.00 89.62 74 LEU A O 1
ATOM 544 N N . ARG A 1 75 ? -2.334 -21.282 -3.231 1.00 76.38 75 ARG A N 1
ATOM 545 C CA . ARG A 1 75 ? -3.084 -21.737 -2.053 1.00 76.38 75 ARG A CA 1
ATOM 546 C C . ARG A 1 75 ? -2.673 -23.129 -1.591 1.00 76.38 75 ARG A C 1
ATOM 548 O O . ARG A 1 75 ? -2.367 -23.976 -2.457 1.00 76.38 75 ARG A O 1
#

Sequence (75 aa):
MVLLTREGALSEPA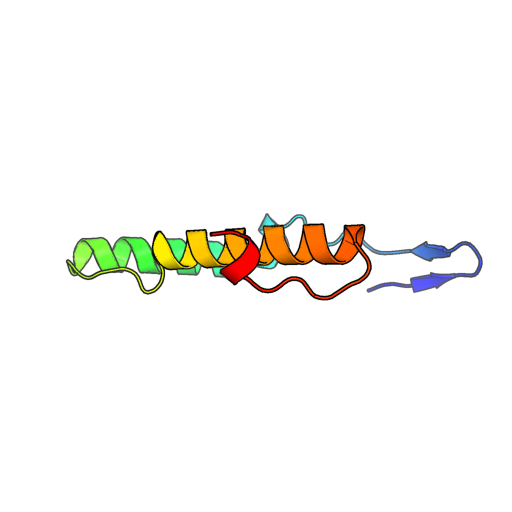PYIQGRFGPAYRAQIEHFVACLHEGRQPAVGGADALAAIEIGVAATRSAAEGRPVALDELR

Nearest PDB structures (foldseek):
  3cea-assembly1_D  TM=7.111E-01  e=1.292E-01  Lactiplantibacillus plantarum WCFS1
  5uib-assembly1_A  TM=6.792E-01  e=1.827E-01  Rhizobium rhizogenes K84
  4mio-assembly1_A  TM=6.290E-01  e=8.397E-01  Lacticaseibacillus casei BL23
  4n54-assembly1_C  TM=6.642E-01  e=1.364E+00  Lacticaseibacillus casei BL23